Protein AF-A0A960ML15-F1 (afdb_monomer)

Secondary structure (DSSP, 8-state):
--HHHHHHHHHHHHHHHHHHTT----HHHHHHHHHHHHHHTTSS-HHHHHHT--HHHHHHHHHHHHHHHHHHHTTHHHHHHHHHT-TT--HHHHHHHHHHHHHHHHHHTTS---

Sequence (114 aa):
MSLALLVLLLVFLGIALRQVFRIPLKIWQIMGAGAALVLFTGKISLMSAWASIDWSIIFFLWGMFVLGQALEESGYLSEFVARFLGSQCSPRKLVAIIVFGMGLFSAILMNDTL

Foldseek 3Di:
DPPVVVLVVQLVVVVVVCVVVVPPDDSVVSVVVSVVVVCVVVPADPVRVVVPDDPVVVVVVVVVVVVVVVCVVVCVVVVCCCVPVHPPHDPVNVVVCCCVVVVVCCVVPVPDDD

Structure (mmCIF, N/CA/C/O backbone):
data_AF-A0A960ML15-F1
#
_entry.id   AF-A0A960ML15-F1
#
loop_
_atom_site.group_PDB
_atom_site.id
_atom_site.type_symbol
_atom_site.label_atom_id
_atom_site.label_alt_id
_atom_site.label_comp_id
_atom_site.label_asym_id
_atom_site.label_entity_id
_atom_site.label_seq_id
_atom_site.pdbx_PDB_ins_code
_atom_site.Cartn_x
_atom_site.Cartn_y
_atom_site.Cartn_z
_atom_site.occupancy
_atom_site.B_iso_or_equiv
_atom_site.auth_seq_id
_atom_site.auth_comp_id
_atom_site.auth_asym_id
_atom_site.auth_atom_id
_atom_site.pdbx_PDB_model_num
ATOM 1 N N . MET A 1 1 ? -25.076 -10.467 12.215 1.00 56.31 1 MET A N 1
ATOM 2 C CA . MET A 1 1 ? -23.872 -10.345 11.359 1.00 56.31 1 MET A CA 1
ATOM 3 C C . MET A 1 1 ? -22.681 -10.053 12.258 1.00 56.31 1 MET A C 1
ATOM 5 O O . MET A 1 1 ? -22.847 -9.280 13.198 1.00 56.31 1 MET A O 1
ATOM 9 N N . SER A 1 2 ? -21.523 -10.691 12.057 1.00 84.12 2 SER A N 1
ATOM 10 C CA . SER A 1 2 ? -20.335 -10.355 12.850 1.00 84.12 2 SER A CA 1
ATOM 11 C C . SER A 1 2 ? -19.975 -8.892 12.579 1.00 84.12 2 SER A C 1
ATOM 13 O O . SER A 1 2 ? -19.979 -8.444 11.436 1.00 84.12 2 SER A O 1
ATOM 15 N N . LEU A 1 3 ? -19.728 -8.122 13.637 1.00 85.75 3 LEU A N 1
ATOM 16 C CA . LEU A 1 3 ? -19.417 -6.690 13.549 1.00 85.75 3 LEU A CA 1
ATOM 17 C C . LEU A 1 3 ? -18.299 -6.408 12.530 1.00 85.75 3 LEU A C 1
ATOM 19 O O . LEU A 1 3 ? -18.382 -5.445 11.779 1.00 85.75 3 LEU A O 1
ATOM 23 N N . ALA A 1 4 ? -17.325 -7.316 12.438 1.00 85.81 4 ALA A N 1
ATOM 24 C CA . ALA A 1 4 ? -16.260 -7.287 11.444 1.00 85.81 4 ALA A CA 1
ATOM 25 C C . ALA A 1 4 ? -16.771 -7.251 9.992 1.00 85.81 4 ALA A C 1
ATOM 27 O O . ALA A 1 4 ? -16.295 -6.433 9.214 1.00 85.81 4 ALA A O 1
ATOM 28 N N . LEU A 1 5 ? -17.764 -8.072 9.627 1.00 91.19 5 LEU A N 1
ATOM 29 C CA . LEU A 1 5 ? -18.324 -8.079 8.268 1.00 91.19 5 LEU A CA 1
ATOM 30 C C . LEU A 1 5 ? -19.043 -6.770 7.940 1.00 91.19 5 LEU A C 1
ATOM 32 O O . LEU A 1 5 ? -18.955 -6.285 6.816 1.00 91.19 5 LEU A O 1
ATOM 36 N N . LEU A 1 6 ? -19.734 -6.188 8.923 1.00 93.31 6 LEU A N 1
ATOM 37 C CA . LEU A 1 6 ? -20.417 -4.910 8.740 1.00 93.31 6 LEU A CA 1
ATOM 38 C C . LEU A 1 6 ? -19.408 -3.774 8.541 1.00 93.31 6 LEU A C 1
ATOM 40 O O . LEU A 1 6 ? -19.552 -2.992 7.607 1.00 93.31 6 LEU A O 1
ATOM 44 N N . VAL A 1 7 ? -18.360 -3.714 9.369 1.00 93.19 7 VAL A N 1
ATOM 45 C CA . VAL A 1 7 ? -17.288 -2.718 9.213 1.00 93.19 7 VAL A CA 1
ATOM 46 C C . VAL A 1 7 ? -16.567 -2.895 7.879 1.00 93.19 7 VAL A C 1
ATOM 48 O O . VAL A 1 7 ? -16.349 -1.912 7.178 1.00 93.19 7 VAL A O 1
ATOM 51 N N . LEU A 1 8 ? -16.244 -4.131 7.496 1.00 93.50 8 LEU A N 1
ATOM 52 C CA . LEU A 1 8 ? -15.604 -4.433 6.216 1.00 93.50 8 LEU A CA 1
ATOM 53 C C . LEU A 1 8 ? -16.445 -3.928 5.037 1.00 93.50 8 LEU A C 1
ATOM 55 O O . LEU A 1 8 ? -15.923 -3.262 4.144 1.00 93.50 8 LEU A O 1
ATOM 59 N N . LEU A 1 9 ? -17.753 -4.194 5.062 1.00 95.06 9 LEU A N 1
ATOM 60 C CA . LEU A 1 9 ? -18.677 -3.732 4.031 1.00 95.06 9 LEU A CA 1
ATOM 61 C C . LEU A 1 9 ? -18.738 -2.201 3.974 1.00 95.06 9 LEU A C 1
ATOM 63 O O . LEU A 1 9 ? -18.688 -1.636 2.885 1.00 95.06 9 LEU A O 1
ATOM 67 N N . LEU A 1 10 ? -18.783 -1.522 5.125 1.00 94.44 10 LEU A N 1
ATOM 68 C CA . LEU A 1 10 ? -18.756 -0.057 5.189 1.00 94.44 10 LEU A CA 1
ATOM 69 C C . LEU A 1 10 ? -17.451 0.530 4.641 1.00 94.44 10 LEU A C 1
ATOM 71 O O . LEU A 1 10 ? -17.494 1.516 3.908 1.00 94.44 10 LEU A O 1
ATOM 75 N N . VAL A 1 11 ? -16.301 -0.071 4.959 1.00 95.06 11 VAL A N 1
ATOM 76 C CA . VAL A 1 11 ? -14.996 0.369 4.445 1.00 95.06 11 VAL A CA 1
ATOM 77 C C . VAL A 1 11 ? -14.942 0.210 2.928 1.00 95.06 11 VAL A C 1
ATOM 79 O O . VAL A 1 11 ? -14.592 1.164 2.232 1.00 95.06 11 VAL A O 1
ATOM 82 N N . PHE A 1 12 ? -15.346 -0.947 2.393 1.00 94.88 12 PHE A N 1
ATOM 83 C CA . PHE A 1 12 ? -15.377 -1.157 0.945 1.00 94.88 12 PHE A CA 1
ATOM 84 C C . PHE A 1 12 ? -16.348 -0.220 0.238 1.00 94.88 12 PHE A C 1
ATOM 86 O O . PHE A 1 12 ? -15.989 0.370 -0.783 1.00 94.88 12 PHE A O 1
ATOM 93 N N . LEU A 1 13 ? -17.542 -0.021 0.797 1.00 94.88 13 LEU A N 1
ATOM 94 C CA . LEU A 1 13 ? -18.505 0.922 0.250 1.00 94.88 13 LEU A CA 1
ATOM 95 C C . LEU A 1 13 ? -17.943 2.348 0.281 1.00 94.88 13 LEU A C 1
ATOM 97 O O . LEU A 1 13 ? -18.038 3.055 -0.714 1.00 94.88 13 LEU A O 1
ATOM 101 N N . GLY A 1 14 ? -17.282 2.755 1.366 1.00 92.81 14 GLY A N 1
ATOM 102 C CA . GLY A 1 14 ? -16.614 4.051 1.462 1.00 92.81 14 GLY A CA 1
ATOM 103 C C . GLY A 1 14 ? -15.550 4.249 0.378 1.00 92.81 14 GLY A C 1
ATOM 104 O O . GLY A 1 14 ? -15.509 5.303 -0.258 1.00 92.81 14 GLY A O 1
ATOM 105 N N . ILE A 1 15 ? -14.724 3.230 0.117 1.00 92.88 15 ILE A N 1
ATOM 106 C CA . ILE A 1 15 ? -13.704 3.263 -0.945 1.00 92.88 15 ILE A CA 1
ATOM 107 C C . ILE A 1 15 ? -14.358 3.379 -2.331 1.00 92.88 15 ILE A C 1
ATOM 109 O O . ILE A 1 15 ? -13.931 4.207 -3.139 1.00 92.88 15 ILE A O 1
ATOM 113 N N . ALA A 1 16 ? -15.409 2.598 -2.593 1.00 92.94 16 ALA A N 1
ATOM 114 C CA . ALA A 1 16 ? -16.135 2.619 -3.861 1.00 92.94 16 ALA A CA 1
ATOM 115 C C . 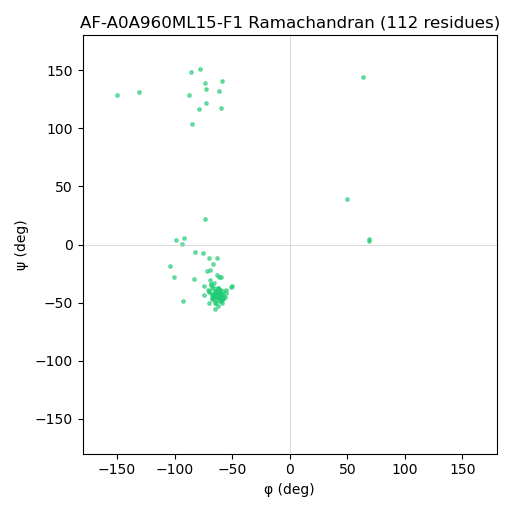ALA A 1 16 ? -16.860 3.958 -4.090 1.00 92.94 16 ALA A C 1
ATOM 117 O O . ALA A 1 16 ? -16.703 4.585 -5.137 1.00 92.94 16 ALA A O 1
ATOM 118 N N . LEU A 1 17 ? -17.592 4.457 -3.089 1.00 92.88 17 LEU A N 1
ATOM 119 C CA . LEU A 1 17 ? -18.294 5.743 -3.145 1.00 92.88 17 LEU A CA 1
ATOM 120 C C . LEU A 1 17 ? -17.318 6.895 -3.368 1.00 92.88 17 LEU A C 1
ATOM 122 O O . LEU A 1 17 ? -17.584 7.785 -4.168 1.00 92.88 17 LEU A O 1
ATOM 126 N N . ARG A 1 18 ? -16.150 6.863 -2.725 1.00 90.56 18 ARG A N 1
ATOM 127 C CA . ARG A 1 18 ? -15.096 7.852 -2.959 1.00 90.56 18 ARG A CA 1
ATOM 128 C C . ARG A 1 18 ? -14.664 7.896 -4.432 1.00 90.56 18 ARG A C 1
ATOM 130 O O . ARG A 1 18 ? -14.458 8.993 -4.950 1.00 90.56 18 ARG A O 1
ATOM 137 N N . GLN A 1 19 ? -14.555 6.751 -5.113 1.00 87.25 19 GLN A N 1
ATOM 138 C CA . GLN A 1 19 ? -14.253 6.711 -6.552 1.00 87.25 19 GLN A CA 1
ATOM 139 C C . GLN A 1 19 ? -15.398 7.281 -7.403 1.00 87.25 19 GLN A C 1
ATOM 141 O O . GLN A 1 19 ? -15.137 8.065 -8.313 1.00 87.25 19 GLN A O 1
ATOM 146 N N . VAL A 1 20 ? -16.651 6.941 -7.084 1.00 89.69 20 VAL A N 1
ATOM 147 C CA . VAL A 1 20 ? -17.842 7.399 -7.827 1.00 89.69 20 VAL A CA 1
ATOM 148 C C . VAL A 1 20 ? -18.070 8.905 -7.665 1.00 89.69 20 VAL A C 1
ATOM 150 O O . VAL A 1 20 ? -18.260 9.618 -8.646 1.00 89.69 20 VAL A O 1
ATOM 153 N N . PHE A 1 21 ? -18.002 9.407 -6.433 1.00 87.75 21 PHE A N 1
ATOM 154 C CA . PHE A 1 21 ? -18.298 10.798 -6.082 1.00 87.75 21 PHE A CA 1
ATOM 155 C C . PHE A 1 21 ? -17.065 11.719 -6.109 1.00 87.75 21 PHE A C 1
ATOM 157 O O . PHE A 1 21 ? -17.167 12.884 -5.735 1.00 87.75 21 PHE A O 1
ATOM 164 N N . ARG A 1 22 ? -15.896 11.217 -6.544 1.00 84.75 22 ARG A N 1
ATOM 165 C CA . ARG A 1 22 ? -14.616 11.957 -6.628 1.00 84.75 22 ARG A CA 1
ATOM 166 C C . ARG A 1 22 ? -14.243 12.707 -5.343 1.00 84.75 22 ARG A C 1
ATOM 168 O O . ARG A 1 22 ? -13.708 13.813 -5.375 1.00 84.75 22 ARG A O 1
ATOM 175 N N . ILE A 1 23 ? -14.508 12.089 -4.199 1.00 88.88 23 ILE A N 1
ATOM 176 C CA . ILE A 1 23 ? -14.228 12.687 -2.893 1.00 88.88 23 ILE A CA 1
ATOM 177 C C . ILE A 1 23 ? -12.704 12.663 -2.657 1.00 88.88 23 ILE A C 1
ATOM 179 O O . ILE A 1 23 ? -12.087 11.606 -2.832 1.00 88.88 23 ILE A O 1
ATOM 183 N N . PRO A 1 24 ? -12.071 13.762 -2.199 1.00 87.81 24 PRO A N 1
ATOM 184 C CA . PRO A 1 24 ? -10.620 13.840 -1.984 1.00 87.81 24 PRO A CA 1
ATOM 185 C C . PRO A 1 24 ? -10.120 13.064 -0.748 1.00 87.81 24 PRO A C 1
ATOM 187 O O . PRO A 1 24 ? -9.041 13.341 -0.230 1.00 87.81 24 PRO A O 1
ATOM 190 N N . LEU A 1 25 ? -10.876 12.077 -0.261 1.00 88.81 25 LEU A N 1
ATOM 191 C CA . LEU A 1 25 ? -10.442 11.213 0.833 1.00 88.81 25 LEU A CA 1
ATOM 192 C C . LEU A 1 25 ? -9.379 10.236 0.335 1.00 88.81 25 LEU A C 1
ATOM 194 O O . LEU A 1 25 ? -9.486 9.687 -0.758 1.00 88.81 25 LEU A O 1
ATOM 198 N N . LYS A 1 26 ? -8.343 9.989 1.126 1.00 92.25 26 LYS A N 1
ATOM 199 C CA . LYS A 1 26 ? -7.353 8.943 0.854 1.00 92.25 26 LYS A CA 1
ATOM 200 C C . LYS A 1 26 ? -7.863 7.612 1.409 1.00 92.25 26 LYS A C 1
ATOM 202 O O . LYS A 1 26 ? -8.545 7.584 2.429 1.00 92.25 26 LYS A O 1
ATOM 207 N N . ILE A 1 27 ? -7.500 6.500 0.767 1.00 90.94 27 ILE A N 1
ATOM 208 C CA . ILE A 1 27 ? -7.950 5.151 1.167 1.00 90.94 27 ILE A CA 1
ATOM 209 C C . ILE A 1 27 ? -7.612 4.870 2.642 1.00 90.94 27 ILE A C 1
ATOM 211 O O . ILE A 1 27 ? -8.468 4.400 3.387 1.00 90.94 27 ILE A O 1
ATOM 215 N N . TRP A 1 28 ? -6.416 5.261 3.094 1.00 93.25 28 TRP A N 1
ATOM 216 C CA . TRP A 1 28 ? -5.983 5.067 4.482 1.00 93.25 28 TRP A CA 1
ATOM 217 C C . TRP A 1 28 ? -6.861 5.795 5.512 1.00 93.25 28 TRP A C 1
ATOM 219 O O . TRP A 1 28 ? -6.992 5.317 6.632 1.00 93.25 28 TRP A O 1
ATOM 229 N N . GLN A 1 29 ? -7.504 6.912 5.150 1.00 94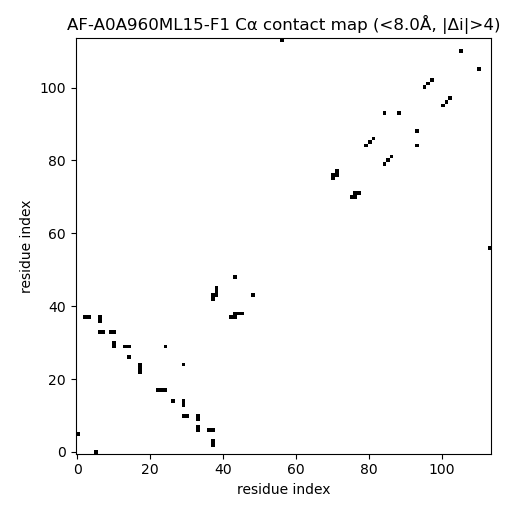.31 29 GLN A N 1
ATOM 230 C CA . GLN A 1 29 ? -8.414 7.627 6.055 1.00 94.31 29 GLN A CA 1
ATOM 231 C C . GLN A 1 29 ? -9.697 6.824 6.280 1.00 94.31 29 GLN A C 1
ATOM 233 O O . GLN A 1 29 ? -10.183 6.730 7.403 1.00 94.31 29 GLN A O 1
ATOM 238 N N . ILE A 1 30 ? -10.217 6.202 5.218 1.00 94.50 30 ILE A N 1
ATOM 239 C CA . ILE A 1 30 ? -11.407 5.343 5.274 1.00 94.50 30 ILE A CA 1
ATOM 240 C C . ILE A 1 30 ? -11.093 4.076 6.081 1.00 94.50 30 ILE A C 1
ATOM 242 O O . ILE A 1 30 ? -11.867 3.687 6.953 1.00 94.50 30 ILE A O 1
ATOM 246 N N . MET A 1 31 ? -9.924 3.471 5.845 1.00 94.00 31 MET A N 1
ATOM 247 C CA . MET A 1 31 ? -9.452 2.322 6.626 1.00 94.00 31 MET A CA 1
ATOM 248 C C . MET A 1 31 ? -9.251 2.681 8.104 1.00 94.00 31 MET A C 1
ATOM 250 O O . MET A 1 31 ? -9.698 1.941 8.978 1.00 94.00 31 MET A O 1
ATOM 254 N N . GLY A 1 32 ? -8.650 3.840 8.393 1.00 93.88 32 GLY A N 1
ATOM 255 C CA . GLY A 1 32 ? -8.465 4.345 9.754 1.00 93.88 32 GLY A CA 1
ATOM 256 C C . GLY A 1 32 ? -9.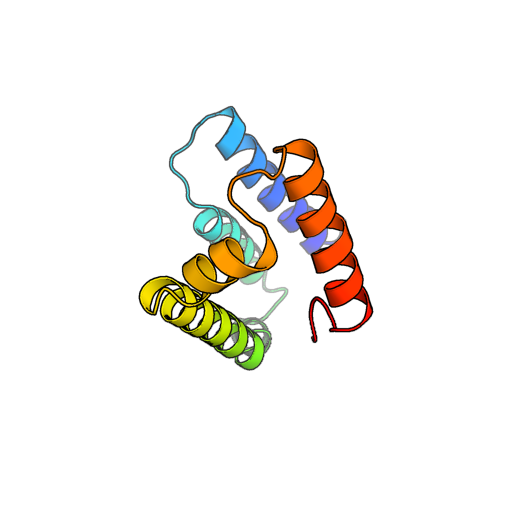788 4.592 10.481 1.00 93.88 32 GLY A C 1
ATOM 257 O O . GLY A 1 32 ? -9.921 4.230 11.647 1.00 93.88 32 GLY A O 1
ATOM 258 N N . ALA A 1 33 ? -10.801 5.121 9.787 1.00 94.06 33 ALA A N 1
ATOM 259 C CA . ALA A 1 33 ? -12.148 5.268 10.336 1.00 94.06 33 ALA A CA 1
ATOM 260 C C . ALA A 1 33 ? -12.791 3.908 10.664 1.00 94.06 33 ALA A C 1
ATOM 262 O O . ALA A 1 33 ? -13.406 3.756 11.719 1.00 94.06 33 ALA A O 1
ATOM 263 N N . GLY A 1 34 ? -12.605 2.899 9.804 1.00 93.56 34 GLY A N 1
ATOM 264 C CA . GLY A 1 34 ? -13.040 1.526 10.074 1.00 93.56 34 GLY A CA 1
ATOM 265 C C . GLY A 1 34 ? -12.350 0.914 11.298 1.00 93.56 34 GLY A C 1
ATOM 266 O O . GLY A 1 34 ? -13.016 0.328 12.151 1.00 93.56 34 GLY A O 1
ATOM 267 N N . ALA A 1 35 ? -11.035 1.105 11.434 1.00 92.50 35 ALA A N 1
ATOM 268 C CA . ALA A 1 35 ? -10.281 0.658 12.605 1.00 92.50 35 ALA A CA 1
ATOM 269 C C . ALA A 1 35 ? -10.765 1.347 13.893 1.00 92.50 35 ALA A C 1
ATOM 271 O O . ALA A 1 35 ? -11.020 0.675 14.893 1.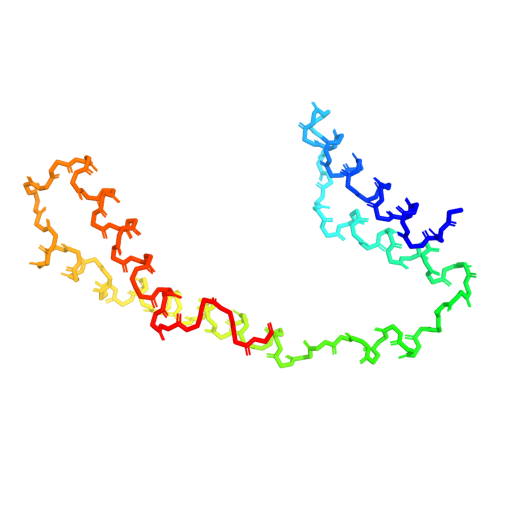00 92.50 35 ALA A O 1
ATOM 272 N N . ALA A 1 36 ? -10.975 2.668 13.854 1.00 92.69 36 ALA A N 1
ATOM 273 C CA . ALA A 1 36 ? -11.524 3.425 14.976 1.00 92.69 36 ALA A CA 1
ATOM 274 C C . ALA A 1 36 ? -12.918 2.917 15.375 1.00 92.69 36 ALA A C 1
ATOM 276 O O . ALA A 1 36 ? -13.179 2.710 16.557 1.00 92.69 36 ALA A O 1
ATOM 277 N N . LEU A 1 37 ? -13.792 2.642 14.400 1.00 92.75 37 LEU A N 1
ATOM 278 C CA . LEU A 1 37 ? -15.127 2.093 14.640 1.00 92.75 37 LEU A CA 1
ATOM 279 C C . LEU A 1 37 ? -15.069 0.749 15.384 1.00 92.75 37 LEU A C 1
ATOM 281 O O . LEU A 1 37 ? -15.826 0.538 16.329 1.00 92.75 37 LEU A O 1
ATOM 285 N N . VAL A 1 38 ? -14.149 -0.145 15.009 1.00 91.44 38 VAL A N 1
ATOM 286 C CA . VAL A 1 38 ? -13.960 -1.430 15.707 1.00 91.44 38 VAL A CA 1
ATOM 287 C C . VAL A 1 38 ? -13.450 -1.214 17.130 1.00 91.44 38 VAL A C 1
ATOM 289 O O . VAL A 1 38 ? -13.984 -1.826 18.057 1.00 91.44 38 VAL A O 1
ATOM 292 N N . LEU A 1 39 ? -12.483 -0.318 17.330 1.00 91.62 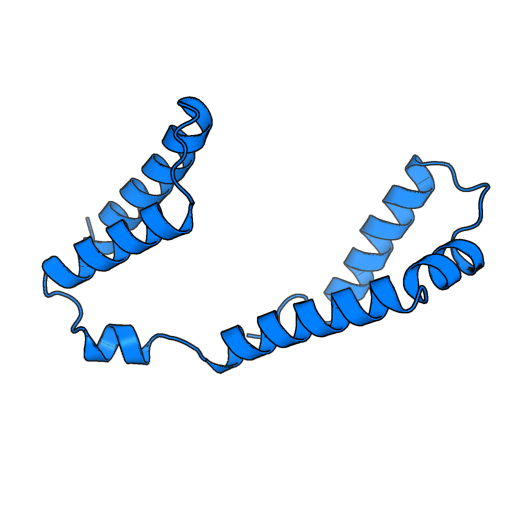39 LEU A N 1
ATOM 293 C CA . LEU A 1 39 ? -11.955 -0.001 18.661 1.00 91.62 39 LEU A CA 1
ATOM 294 C C . LEU A 1 39 ? -13.034 0.593 19.579 1.00 91.62 39 LEU A C 1
ATOM 296 O O . LEU A 1 39 ? -13.155 0.169 20.727 1.00 91.62 39 LEU A O 1
ATOM 300 N N . PHE A 1 40 ? -13.880 1.496 19.069 1.00 91.06 40 PHE A N 1
ATOM 301 C CA . PHE A 1 40 ? -14.986 2.078 19.839 1.00 91.06 40 PHE A CA 1
ATOM 302 C C . PHE A 1 40 ? -16.034 1.052 20.267 1.00 91.06 40 PHE A C 1
ATOM 304 O O . PHE A 1 40 ? -16.699 1.239 21.282 1.00 91.06 40 PHE A O 1
ATOM 311 N N . THR A 1 41 ? -16.174 -0.054 19.534 1.00 88.12 41 THR A N 1
ATOM 312 C CA . THR A 1 41 ? -17.112 -1.120 19.917 1.00 88.12 41 THR A CA 1
ATOM 313 C C . THR A 1 41 ? -16.617 -1.969 21.088 1.00 88.12 41 THR A C 1
ATOM 315 O O . THR A 1 41 ? -17.360 -2.822 21.569 1.00 88.12 41 THR A O 1
ATOM 318 N N . GLY A 1 42 ? -15.368 -1.778 21.536 1.00 84.50 42 GLY A N 1
ATOM 319 C CA . GLY A 1 42 ? -14.780 -2.478 22.682 1.00 84.50 42 GLY A CA 1
ATOM 320 C C . GLY A 1 42 ? -14.534 -3.974 22.465 1.00 84.50 42 GLY A C 1
ATOM 321 O O . GLY A 1 42 ? -14.082 -4.657 23.378 1.00 84.50 42 GLY A O 1
ATOM 322 N N . LYS A 1 43 ? -14.810 -4.504 21.265 1.00 83.94 43 LYS A N 1
ATOM 323 C CA . LYS A 1 43 ? -14.619 -5.928 20.942 1.00 83.94 43 LYS A CA 1
ATOM 324 C C . LYS A 1 43 ? -13.152 -6.332 20.814 1.00 83.94 43 LYS A C 1
ATOM 326 O O . LYS A 1 43 ? -12.841 -7.511 20.931 1.00 83.94 43 LYS A O 1
ATOM 331 N N . ILE A 1 44 ? -12.279 -5.365 20.545 1.00 87.31 44 ILE A N 1
ATOM 332 C CA . ILE A 1 44 ? -10.830 -5.531 20.432 1.00 87.31 44 ILE A CA 1
ATOM 333 C C . ILE A 1 44 ? -10.192 -4.442 21.295 1.00 87.31 44 ILE A C 1
ATOM 335 O O . ILE A 1 44 ? -10.581 -3.277 21.207 1.00 87.31 44 ILE A O 1
ATOM 339 N N . SER A 1 45 ? -9.228 -4.811 22.141 1.00 90.00 45 SER A N 1
ATOM 340 C CA . SER A 1 45 ? -8.487 -3.841 22.950 1.00 90.00 45 SER A CA 1
ATOM 341 C C . SER A 1 45 ? -7.432 -3.133 22.102 1.00 90.00 45 SER A C 1
ATOM 343 O O . SER A 1 45 ? -6.868 -3.726 21.180 1.00 90.00 45 SER A O 1
ATOM 345 N N . LEU A 1 46 ? -7.099 -1.887 22.447 1.00 89.31 46 LEU A N 1
ATOM 346 C CA . LEU A 1 46 ? -6.057 -1.128 21.747 1.00 89.31 46 LEU A CA 1
ATOM 347 C C . LEU A 1 46 ? -4.714 -1.878 21.728 1.00 89.31 46 LEU A C 1
ATOM 349 O O . LEU A 1 46 ? -4.043 -1.911 20.701 1.00 89.31 46 LEU A O 1
ATOM 353 N N . MET A 1 47 ? -4.366 -2.542 22.835 1.00 91.75 47 MET A N 1
ATOM 354 C CA . MET A 1 47 ? -3.141 -3.337 22.940 1.00 91.75 47 MET A CA 1
ATOM 355 C C . MET A 1 47 ? -3.155 -4.532 21.979 1.00 91.75 47 MET A C 1
ATOM 357 O O . MET A 1 47 ? -2.163 -4.789 21.306 1.00 91.75 47 MET A O 1
ATOM 361 N N . SER A 1 48 ? -4.288 -5.237 21.869 1.00 90.19 48 SER A N 1
ATOM 362 C CA . SER A 1 48 ? -4.417 -6.362 20.933 1.00 90.19 48 SER A CA 1
ATOM 363 C C . SER A 1 48 ? -4.376 -5.916 19.470 1.00 90.19 48 SER A C 1
ATOM 365 O O . SER A 1 48 ? -3.738 -6.572 18.651 1.00 90.19 48 SER A O 1
ATOM 367 N N . ALA A 1 49 ? -4.978 -4.767 19.145 1.00 89.44 49 ALA A N 1
ATOM 368 C CA . ALA A 1 49 ? -4.903 -4.187 17.808 1.00 89.44 49 ALA A CA 1
ATOM 369 C C . ALA A 1 49 ? -3.466 -3.772 17.456 1.00 89.44 49 ALA A C 1
ATOM 371 O O . ALA A 1 49 ? -3.005 -4.048 16.354 1.00 89.44 49 ALA A O 1
ATOM 372 N N . TRP A 1 50 ? -2.740 -3.174 18.404 1.00 91.44 50 TRP A N 1
ATOM 373 C CA . TRP A 1 50 ? -1.332 -2.815 18.226 1.00 91.44 50 TRP A CA 1
ATOM 374 C C . TRP A 1 50 ? -0.440 -4.043 18.025 1.00 91.44 50 TRP A C 1
ATOM 376 O O . TRP A 1 50 ? 0.383 -4.067 17.116 1.00 91.44 50 TRP A O 1
ATOM 386 N N . ALA A 1 51 ? -0.643 -5.091 18.826 1.00 93.12 51 ALA A N 1
ATOM 387 C CA . ALA A 1 51 ? 0.086 -6.351 18.699 1.00 93.12 51 ALA A CA 1
ATOM 388 C C . ALA A 1 51 ? -0.228 -7.113 17.398 1.00 93.12 51 ALA A C 1
ATOM 390 O O . ALA A 1 51 ? 0.527 -8.001 17.021 1.00 93.12 51 ALA A O 1
ATOM 391 N N . SER A 1 52 ? -1.324 -6.771 16.712 1.00 90.94 52 SER A N 1
ATOM 392 C CA . SER A 1 52 ? -1.688 -7.359 15.417 1.00 90.94 52 SER A CA 1
ATOM 393 C C . SER A 1 52 ? -0.951 -6.715 14.234 1.00 90.94 52 SER A C 1
ATOM 395 O O . SER A 1 52 ? -1.113 -7.167 13.104 1.00 90.94 52 SER A O 1
ATOM 397 N N . ILE A 1 53 ? -0.178 -5.644 14.462 1.00 93.00 53 ILE A N 1
ATOM 398 C CA . ILE A 1 53 ? 0.630 -5.001 13.422 1.00 93.00 53 ILE A CA 1
ATOM 399 C C . ILE A 1 53 ? 1.903 -5.821 13.208 1.00 93.00 53 ILE A C 1
ATOM 401 O O . ILE A 1 53 ? 2.752 -5.910 14.096 1.00 93.00 53 ILE A O 1
ATOM 405 N N . ASP A 1 54 ? 2.057 -6.370 12.004 1.00 93.69 54 ASP A N 1
ATOM 406 C CA . ASP A 1 54 ? 3.272 -7.069 11.600 1.00 93.69 54 ASP A CA 1
ATOM 407 C C . ASP A 1 54 ? 4.323 -6.076 11.080 1.00 93.69 54 ASP A C 1
ATOM 409 O O . ASP A 1 54 ? 4.251 -5.558 9.960 1.00 93.69 54 ASP A O 1
ATOM 413 N N . TRP A 1 55 ? 5.318 -5.799 11.920 1.00 94.12 55 TRP A N 1
ATOM 414 C CA . TRP A 1 55 ? 6.427 -4.912 11.577 1.00 94.12 55 TRP A CA 1
ATOM 415 C C . TRP A 1 55 ? 7.353 -5.500 10.516 1.00 94.12 55 TRP A C 1
ATOM 417 O O . TRP A 1 55 ? 7.916 -4.745 9.723 1.00 94.12 55 TRP A O 1
ATOM 427 N N . SER A 1 56 ? 7.501 -6.822 10.470 1.00 92.94 56 SER A N 1
ATOM 428 C CA . SER A 1 56 ? 8.350 -7.494 9.490 1.00 92.94 56 SER A CA 1
ATOM 429 C C . SER A 1 56 ? 7.823 -7.264 8.076 1.00 92.94 56 SER A C 1
ATOM 431 O O . SER A 1 56 ? 8.610 -6.921 7.196 1.00 92.94 56 SER A O 1
ATOM 433 N N . ILE A 1 57 ? 6.503 -7.332 7.872 1.00 92.25 57 ILE A N 1
ATOM 434 C CA . ILE A 1 57 ? 5.872 -7.015 6.579 1.00 92.25 57 ILE A CA 1
ATOM 435 C C . ILE A 1 57 ? 6.081 -5.541 6.208 1.00 92.25 57 ILE A C 1
ATOM 437 O O . ILE A 1 57 ? 6.427 -5.235 5.067 1.00 92.25 57 ILE A O 1
ATOM 441 N N . ILE A 1 58 ? 5.917 -4.616 7.160 1.00 93.25 58 ILE A N 1
ATOM 442 C CA . ILE A 1 58 ? 6.109 -3.178 6.904 1.00 93.25 58 ILE A CA 1
ATOM 443 C C . ILE A 1 58 ? 7.542 -2.897 6.434 1.00 93.25 58 ILE A C 1
ATOM 445 O O . ILE A 1 58 ? 7.735 -2.224 5.419 1.00 93.25 58 ILE A O 1
ATOM 449 N N . PHE A 1 59 ? 8.546 -3.426 7.138 1.00 94.81 59 PHE A N 1
ATOM 450 C CA . PHE A 1 59 ? 9.948 -3.244 6.759 1.00 94.81 59 PHE A CA 1
ATOM 451 C C . PHE A 1 59 ? 10.308 -3.970 5.463 1.00 94.81 59 PHE A C 1
ATOM 453 O O . PHE A 1 59 ? 11.099 -3.443 4.683 1.00 94.81 59 PHE A O 1
ATOM 460 N N . PHE A 1 60 ? 9.709 -5.132 5.200 1.00 92.25 60 PHE A N 1
ATOM 461 C CA . PHE A 1 60 ? 9.880 -5.851 3.942 1.00 92.25 60 PHE A CA 1
ATOM 462 C C . PHE A 1 60 ? 9.374 -5.030 2.750 1.00 92.25 60 PHE A C 1
ATOM 464 O O . PHE A 1 60 ? 10.135 -4.777 1.816 1.00 92.25 60 PHE A O 1
ATOM 471 N N . LEU A 1 61 ? 8.128 -4.542 2.802 1.00 92.88 61 LEU A N 1
ATOM 472 C CA . LEU A 1 61 ? 7.556 -3.703 1.744 1.00 92.88 61 LEU A CA 1
ATOM 473 C C . LEU A 1 61 ? 8.357 -2.413 1.560 1.00 92.88 61 LEU A C 1
ATOM 475 O O . LEU A 1 61 ? 8.642 -2.017 0.432 1.00 92.88 61 LEU A O 1
ATOM 479 N N . TRP A 1 62 ? 8.767 -1.781 2.663 1.00 95.00 62 TRP A N 1
ATOM 480 C CA . TRP A 1 62 ? 9.638 -0.611 2.613 1.00 95.00 62 TRP A CA 1
ATOM 481 C C . TRP A 1 62 ? 10.966 -0.917 1.905 1.00 95.00 62 TRP A C 1
ATOM 483 O O . TRP A 1 62 ? 11.354 -0.187 0.995 1.00 95.00 62 TRP A O 1
ATOM 493 N N . GLY A 1 63 ? 11.623 -2.026 2.252 1.00 94.81 63 GLY A N 1
ATOM 494 C CA . GLY A 1 63 ? 12.850 -2.477 1.599 1.00 94.81 63 GLY A CA 1
ATOM 495 C C . GLY A 1 63 ? 12.664 -2.763 0.108 1.00 94.81 63 GLY A C 1
ATOM 496 O O . GLY A 1 63 ? 13.510 -2.371 -0.692 1.00 94.81 63 GLY A O 1
ATOM 497 N N . MET A 1 64 ? 11.540 -3.370 -0.289 1.00 91.62 64 MET A N 1
ATOM 498 C CA . MET A 1 64 ? 11.216 -3.598 -1.701 1.00 91.62 64 MET A CA 1
ATOM 499 C C . MET A 1 64 ? 11.051 -2.289 -2.480 1.00 91.62 64 MET A C 1
ATOM 501 O O . MET A 1 64 ? 11.538 -2.193 -3.606 1.00 91.62 64 MET A O 1
ATOM 505 N N . PHE A 1 65 ? 10.427 -1.263 -1.890 1.00 93.06 65 PHE A N 1
ATOM 506 C CA . PHE A 1 65 ? 10.335 0.056 -2.524 1.00 93.06 65 PHE A CA 1
ATOM 507 C C . PHE A 1 65 ? 11.702 0.725 -2.669 1.00 93.06 65 PHE A C 1
ATOM 509 O O . PHE A 1 65 ? 12.010 1.236 -3.743 1.00 93.06 65 PHE A O 1
ATOM 516 N N . VAL A 1 66 ? 12.538 0.682 -1.624 1.00 96.19 66 VAL A N 1
ATOM 517 C CA . VAL A 1 66 ? 13.901 1.237 -1.668 1.00 96.19 66 VAL A CA 1
ATOM 518 C C . VAL A 1 66 ? 14.743 0.529 -2.731 1.00 96.19 66 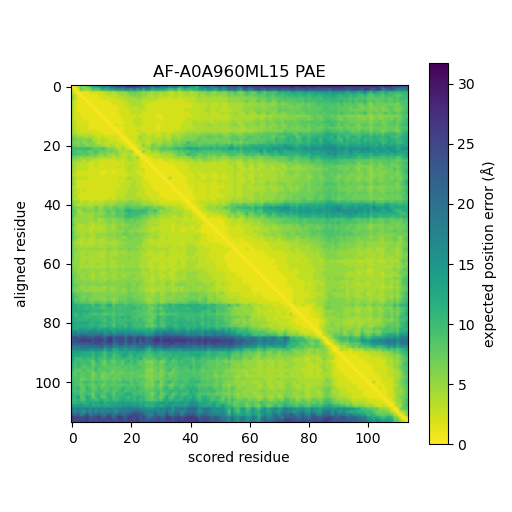VAL A C 1
ATOM 520 O O . VAL A 1 66 ? 15.408 1.187 -3.528 1.00 96.19 66 VAL A O 1
ATOM 523 N N . LEU A 1 67 ? 14.687 -0.804 -2.786 1.00 93.69 67 LEU A N 1
ATOM 524 C CA . LEU A 1 67 ? 15.394 -1.590 -3.794 1.00 93.69 67 LEU A CA 1
ATOM 525 C C . LEU A 1 67 ? 14.892 -1.271 -5.208 1.00 93.69 67 LEU A C 1
ATOM 527 O O . LEU A 1 67 ? 15.701 -1.079 -6.113 1.00 93.69 67 LEU A O 1
ATOM 531 N N . GLY A 1 68 ? 13.573 -1.182 -5.394 1.00 92.00 68 GLY A N 1
ATOM 532 C CA . GLY A 1 68 ? 12.961 -0.817 -6.671 1.00 92.00 68 GLY A CA 1
ATOM 533 C C . GLY A 1 68 ? 13.427 0.553 -7.164 1.00 92.00 68 GLY A C 1
ATOM 534 O O . GLY A 1 68 ? 13.856 0.674 -8.309 1.00 92.00 68 GLY A O 1
AT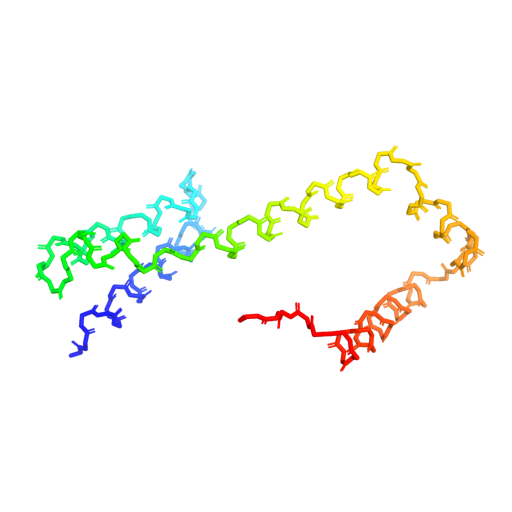OM 535 N N . GLN A 1 69 ? 13.433 1.554 -6.282 1.00 94.19 69 GLN A N 1
ATOM 536 C CA . GLN A 1 69 ? 13.912 2.895 -6.609 1.00 94.19 69 GLN A CA 1
ATOM 537 C C . GLN A 1 69 ? 15.415 2.909 -6.927 1.00 94.19 69 GLN A C 1
ATOM 539 O O . GLN A 1 69 ? 15.821 3.528 -7.904 1.00 94.19 69 GLN A O 1
ATOM 544 N N . ALA A 1 70 ? 16.245 2.182 -6.174 1.00 95.44 70 ALA A N 1
ATOM 545 C CA . ALA A 1 70 ? 17.676 2.079 -6.469 1.00 95.44 70 ALA A CA 1
ATOM 546 C C . ALA A 1 70 ? 17.948 1.421 -7.840 1.00 95.44 70 ALA A C 1
ATOM 548 O O . ALA A 1 70 ? 18.853 1.831 -8.572 1.00 95.44 70 ALA A O 1
ATOM 549 N N . LEU A 1 71 ? 17.157 0.413 -8.220 1.00 92.88 71 LEU A N 1
ATOM 550 C CA . LEU A 1 71 ? 17.240 -0.223 -9.540 1.00 92.88 71 LEU A CA 1
ATOM 551 C C . LEU A 1 71 ? 16.792 0.708 -10.676 1.00 92.88 71 LEU A C 1
ATOM 553 O O . LEU A 1 71 ? 17.352 0.645 -11.772 1.00 92.88 71 LEU A O 1
ATOM 557 N N . GLU A 1 72 ? 15.807 1.569 -10.422 1.00 91.44 72 GLU A N 1
ATOM 558 C CA . GLU A 1 72 ? 15.359 2.586 -11.375 1.00 91.44 72 GLU A CA 1
ATOM 559 C C . GLU A 1 72 ? 16.406 3.697 -11.543 1.00 91.44 72 GLU A C 1
ATOM 561 O O . GLU A 1 72 ? 16.829 3.979 -12.665 1.00 91.44 72 GLU A O 1
ATOM 566 N N . GLU A 1 73 ? 16.894 4.271 -10.439 1.00 94.12 73 GLU A N 1
ATOM 567 C CA . GLU A 1 73 ? 17.882 5.360 -10.441 1.00 94.12 73 GLU A CA 1
ATOM 568 C C . GLU A 1 73 ? 19.245 4.930 -10.992 1.00 94.12 73 GLU A C 1
ATOM 570 O O . GLU A 1 73 ? 19.924 5.716 -11.652 1.00 94.12 73 GLU A O 1
ATOM 575 N N . SER A 1 74 ? 19.643 3.673 -10.780 1.00 94.38 74 SER A N 1
ATOM 576 C CA . SER A 1 74 ? 20.882 3.130 -11.354 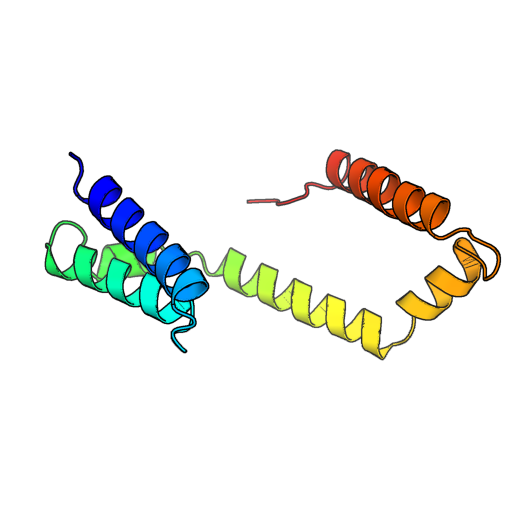1.00 94.38 74 SER A CA 1
ATOM 577 C C . SER A 1 74 ? 20.826 2.935 -12.873 1.00 94.38 74 SER A C 1
ATOM 579 O O . SER A 1 74 ? 21.858 2.669 -13.485 1.00 94.38 74 SER A O 1
ATOM 581 N N . GLY A 1 75 ? 19.646 3.025 -13.502 1.00 90.94 75 GLY A N 1
ATOM 582 C CA . GLY A 1 75 ? 19.475 2.763 -14.933 1.00 90.94 75 GLY A CA 1
ATOM 583 C C . GLY A 1 75 ? 19.664 1.293 -15.323 1.00 90.94 75 GLY A C 1
ATOM 584 O O . GLY A 1 75 ? 19.580 0.949 -16.501 1.00 90.94 75 GLY A O 1
ATOM 585 N N . TYR A 1 76 ? 19.869 0.394 -14.357 1.00 88.94 76 TYR A N 1
ATOM 586 C CA . TYR A 1 76 ? 20.076 -1.023 -14.640 1.00 88.94 76 TYR A CA 1
ATOM 587 C C . TYR A 1 76 ? 18.855 -1.637 -15.332 1.00 88.94 76 TYR A C 1
ATOM 589 O O . TYR A 1 76 ? 18.988 -2.422 -16.272 1.00 88.94 76 TYR A O 1
ATOM 597 N N . LEU A 1 77 ? 17.648 -1.231 -14.917 1.00 85.00 77 LEU A N 1
ATOM 598 C CA . LEU A 1 77 ? 16.409 -1.695 -15.535 1.00 85.00 77 LEU A CA 1
ATOM 599 C C . LEU A 1 77 ? 16.296 -1.250 -17.002 1.00 85.00 77 LEU A C 1
ATOM 601 O O . LEU A 1 77 ? 15.886 -2.041 -17.852 1.00 85.00 77 LEU A O 1
ATOM 605 N N . SER A 1 78 ? 16.687 -0.015 -17.326 1.00 85.12 78 SER A N 1
ATOM 606 C CA . SER A 1 78 ? 16.621 0.494 -18.701 1.00 85.12 78 SER A CA 1
ATOM 607 C C . SER A 1 78 ? 17.670 -0.160 -19.601 1.00 85.12 78 SER A C 1
ATOM 609 O O . SER A 1 78 ? 17.353 -0.533 -20.733 1.00 85.12 78 SER A O 1
ATOM 611 N N . GLU A 1 79 ? 18.882 -0.397 -19.093 1.00 86.62 79 GLU A N 1
ATOM 612 C CA . GLU A 1 79 ? 19.923 -1.138 -19.809 1.00 86.62 79 GLU A CA 1
ATOM 613 C C . GLU A 1 79 ? 19.517 -2.601 -20.046 1.00 86.62 79 GLU A C 1
ATOM 615 O O . GLU A 1 79 ? 19.693 -3.127 -21.149 1.00 86.62 79 GLU A O 1
ATOM 620 N N . PHE A 1 80 ? 18.911 -3.247 -19.046 1.00 85.69 80 PHE A N 1
ATOM 621 C CA . PHE A 1 80 ? 18.387 -4.605 -19.167 1.00 85.69 80 PHE A CA 1
ATOM 622 C C . PHE A 1 80 ? 17.308 -4.695 -20.253 1.00 85.69 80 PHE A C 1
ATOM 624 O O . PHE A 1 80 ? 17.392 -5.540 -21.146 1.00 85.69 80 PHE A O 1
ATOM 631 N N . VAL A 1 81 ? 16.326 -3.788 -20.245 1.00 83.12 81 VAL A N 1
ATOM 632 C CA . VAL A 1 81 ? 15.283 -3.759 -21.280 1.00 83.12 81 VAL A CA 1
ATOM 633 C C . VAL A 1 81 ? 15.884 -3.498 -22.664 1.00 83.12 81 VAL A C 1
ATOM 635 O O . VAL A 1 81 ? 15.535 -4.192 -23.621 1.00 83.12 81 VAL A O 1
ATOM 638 N N . ALA A 1 82 ? 16.825 -2.559 -22.787 1.00 82.81 82 ALA A N 1
ATOM 639 C CA . ALA A 1 82 ? 17.469 -2.251 -24.062 1.00 82.81 82 ALA A CA 1
ATOM 640 C C . ALA A 1 82 ? 18.246 -3.448 -24.637 1.00 82.81 82 ALA A C 1
ATOM 642 O O . ALA A 1 82 ? 18.167 -3.708 -25.839 1.00 82.81 82 ALA A O 1
ATOM 643 N N . ARG A 1 83 ? 18.960 -4.199 -23.786 1.00 83.12 83 ARG A N 1
ATOM 644 C CA . ARG A 1 83 ? 19.758 -5.366 -24.195 1.00 83.12 83 ARG A CA 1
ATOM 645 C C . ARG A 1 83 ? 18.919 -6.594 -24.522 1.00 83.12 83 ARG A C 1
ATOM 647 O O . ARG A 1 83 ? 19.210 -7.272 -25.502 1.00 83.12 83 ARG A O 1
ATOM 654 N N . PHE A 1 84 ? 17.911 -6.895 -23.705 1.00 76.94 84 PHE A N 1
ATOM 655 C CA . PHE A 1 84 ? 17.192 -8.170 -23.787 1.00 76.94 84 PHE A CA 1
ATOM 656 C C . PHE A 1 84 ? 15.853 -8.081 -24.514 1.00 76.94 84 PHE A C 1
ATOM 658 O O . PHE A 1 84 ? 15.422 -9.074 -25.097 1.00 76.94 84 PHE A O 1
ATOM 665 N N . LEU A 1 85 ? 15.191 -6.920 -24.510 1.00 76.00 85 LEU A N 1
ATOM 666 C CA . LEU A 1 85 ? 13.878 -6.765 -25.139 1.00 76.00 85 LEU A CA 1
ATOM 667 C C . LEU A 1 85 ? 13.924 -6.030 -26.482 1.00 76.00 85 LEU A C 1
ATOM 669 O O . LEU A 1 85 ? 13.013 -6.240 -27.278 1.00 76.00 85 LEU A O 1
ATOM 673 N N . GLY A 1 86 ? 14.995 -5.289 -26.786 1.00 66.25 86 GLY A N 1
ATOM 674 C CA . GLY A 1 86 ? 15.288 -4.726 -28.110 1.00 66.25 86 GLY A CA 1
ATOM 675 C C . GLY A 1 86 ? 14.272 -3.691 -28.629 1.00 66.25 86 GLY A C 1
ATOM 676 O O . GLY A 1 86 ? 13.060 -3.809 -28.473 1.00 66.25 86 GLY A O 1
ATOM 677 N N . SER A 1 87 ? 14.750 -2.672 -29.345 1.00 63.31 87 SER A N 1
ATOM 678 C CA . SER A 1 87 ? 13.915 -1.584 -29.895 1.00 63.31 87 SER A CA 1
ATOM 679 C C . SER A 1 87 ? 12.866 -2.022 -30.935 1.00 63.31 87 SER A C 1
ATOM 681 O O . SER A 1 87 ? 11.980 -1.244 -31.275 1.00 63.31 87 SER A O 1
ATOM 683 N N . GLN A 1 88 ? 12.943 -3.261 -31.432 1.00 64.81 88 GLN A N 1
ATOM 684 C CA . GLN A 1 88 ? 12.088 -3.812 -32.495 1.00 64.81 88 GLN A CA 1
ATOM 685 C C . GLN A 1 88 ? 10.922 -4.672 -31.961 1.00 64.81 88 GLN A C 1
ATOM 687 O O . GLN A 1 88 ? 10.186 -5.289 -32.738 1.00 64.81 88 GLN A O 1
ATOM 692 N N . CYS A 1 89 ? 10.743 -4.772 -30.639 1.00 74.38 89 CYS A N 1
ATOM 693 C CA . CYS A 1 89 ? 9.654 -5.559 -30.066 1.00 74.38 89 CYS A CA 1
ATOM 694 C C . CYS A 1 89 ? 8.296 -4.870 -30.261 1.00 74.38 89 CYS A C 1
ATOM 696 O O . CYS A 1 89 ? 8.051 -3.770 -29.773 1.00 74.38 89 CYS A O 1
ATOM 698 N N . SER A 1 90 ? 7.365 -5.556 -30.933 1.00 85.62 90 SER A N 1
ATOM 699 C CA . SER A 1 90 ? 5.966 -5.117 -30.998 1.00 85.62 90 SER A CA 1
ATOM 700 C C . SER A 1 90 ? 5.376 -5.019 -29.581 1.00 85.62 90 SER A C 1
ATOM 702 O O . SER A 1 90 ? 5.601 -5.940 -28.787 1.00 85.62 90 SER A O 1
ATOM 704 N N . PRO A 1 91 ? 4.544 -4.004 -29.269 1.00 84.81 91 PRO A N 1
ATOM 705 C CA . PRO A 1 91 ? 3.921 -3.853 -27.951 1.00 84.81 91 PRO A CA 1
ATOM 706 C C . PRO A 1 91 ? 3.216 -5.121 -27.452 1.00 84.81 91 PRO A C 1
ATOM 708 O O . PRO A 1 91 ? 3.296 -5.460 -26.276 1.00 84.81 91 PRO A O 1
ATOM 711 N N . ARG A 1 92 ? 2.585 -5.887 -28.356 1.00 88.75 92 ARG A N 1
ATOM 712 C CA . ARG A 1 92 ? 1.932 -7.163 -28.013 1.00 88.75 92 ARG A CA 1
ATOM 713 C C . ARG A 1 92 ? 2.925 -8.227 -27.538 1.00 88.75 92 ARG A C 1
ATOM 715 O O . ARG A 1 92 ? 2.626 -8.958 -26.602 1.00 88.75 92 ARG A O 1
ATOM 722 N N . LYS A 1 93 ? 4.097 -8.312 -28.176 1.00 87.69 93 LYS A N 1
ATOM 723 C CA . LYS A 1 93 ? 5.161 -9.249 -27.784 1.00 87.69 93 LYS A CA 1
ATOM 724 C C . LYS A 1 93 ? 5.783 -8.839 -26.454 1.00 87.69 93 LYS A C 1
ATOM 726 O O . LYS A 1 93 ? 5.999 -9.700 -25.616 1.00 87.69 93 LYS A O 1
ATOM 731 N N . LEU A 1 94 ? 5.998 -7.540 -26.246 1.00 87.00 94 LEU A N 1
ATOM 732 C CA . LEU A 1 94 ? 6.501 -7.004 -24.982 1.00 87.00 94 LEU A CA 1
ATOM 733 C C . LEU A 1 94 ? 5.568 -7.355 -23.815 1.00 87.00 94 LEU A C 1
ATOM 735 O O . LEU A 1 94 ? 6.015 -7.918 -22.822 1.00 87.00 94 LEU A O 1
ATOM 739 N N . VAL A 1 95 ? 4.266 -7.096 -23.968 1.00 89.44 95 VAL A N 1
ATOM 740 C CA . VAL A 1 95 ? 3.264 -7.462 -22.955 1.00 89.44 95 VAL A CA 1
ATOM 741 C C . VAL A 1 95 ? 3.255 -8.971 -22.713 1.00 89.44 95 VAL A C 1
ATOM 743 O O . VAL A 1 95 ? 3.230 -9.387 -21.562 1.00 89.44 95 VAL A O 1
ATOM 746 N N . ALA A 1 96 ? 3.331 -9.797 -23.762 1.00 90.88 96 ALA A N 1
ATOM 747 C CA . ALA A 1 96 ? 3.405 -11.247 -23.597 1.00 90.88 96 ALA A CA 1
ATOM 748 C C . ALA A 1 96 ? 4.657 -11.675 -22.807 1.00 90.88 96 ALA A C 1
ATOM 750 O O . ALA A 1 96 ? 4.541 -12.458 -21.870 1.00 90.88 96 ALA A O 1
ATOM 751 N N . ILE A 1 97 ? 5.834 -11.131 -23.130 1.00 88.81 97 ILE A N 1
ATOM 752 C CA . ILE A 1 97 ? 7.084 -11.417 -22.409 1.00 88.81 97 ILE A CA 1
ATOM 753 C C . ILE A 1 97 ? 6.962 -11.018 -20.937 1.00 88.81 97 ILE A C 1
ATOM 755 O O . ILE A 1 97 ? 7.346 -11.798 -20.072 1.00 88.81 97 ILE A O 1
ATOM 759 N N . ILE A 1 98 ? 6.400 -9.844 -20.640 1.00 87.75 98 ILE A N 1
ATOM 760 C CA . ILE A 1 98 ? 6.211 -9.385 -19.260 1.00 87.75 98 ILE A CA 1
ATOM 761 C C . ILE A 1 98 ? 5.219 -10.292 -18.527 1.00 87.75 98 ILE A C 1
ATOM 763 O O . ILE A 1 98 ? 5.539 -10.787 -17.456 1.00 87.75 98 ILE A O 1
ATOM 767 N N . VAL A 1 99 ? 4.044 -10.564 -19.099 1.00 91.25 99 VAL A N 1
ATOM 768 C CA . VAL A 1 99 ? 2.998 -11.363 -18.438 1.00 91.25 99 VAL A CA 1
ATOM 769 C C . VAL A 1 99 ? 3.458 -12.799 -18.196 1.00 91.25 99 VAL A C 1
ATOM 771 O O . VAL A 1 99 ? 3.356 -13.287 -17.075 1.00 91.25 99 VAL A O 1
ATOM 774 N N . PHE A 1 100 ? 3.988 -13.480 -19.216 1.00 91.25 100 PHE A N 1
ATOM 775 C CA . PHE A 1 100 ? 4.441 -14.866 -19.067 1.00 91.25 100 PHE A CA 1
ATOM 776 C C . PHE A 1 100 ? 5.761 -14.965 -18.303 1.00 91.25 100 PHE A C 1
ATOM 778 O O . PHE A 1 100 ? 5.932 -15.891 -17.517 1.00 91.25 100 PHE A O 1
ATOM 785 N N . GLY A 1 101 ? 6.676 -14.010 -18.490 1.00 89.31 101 GLY A N 1
ATOM 786 C CA . GLY A 1 101 ? 7.936 -13.948 -17.758 1.00 89.31 101 GLY A CA 1
ATOM 787 C C . GLY A 1 101 ? 7.702 -13.705 -16.273 1.00 89.31 101 GLY A C 1
ATOM 788 O O . GLY A 1 101 ? 8.111 -14.523 -15.457 1.00 89.31 101 GLY A O 1
ATOM 789 N N . MET A 1 102 ? 6.982 -12.637 -15.915 1.00 87.62 102 MET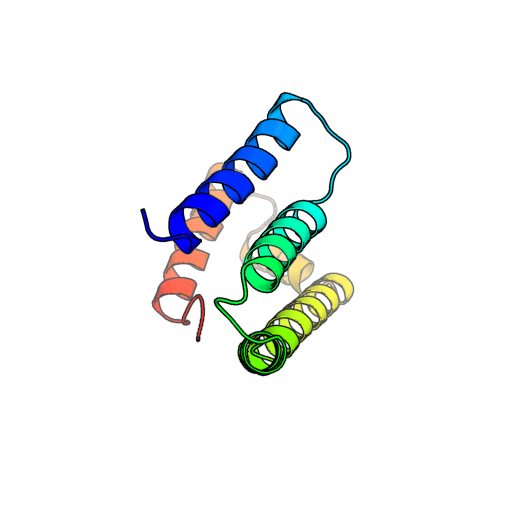 A N 1
ATOM 790 C CA . MET A 1 102 ? 6.622 -12.368 -14.520 1.00 87.62 102 MET A CA 1
ATOM 791 C C . MET A 1 102 ? 5.740 -13.472 -13.944 1.00 87.62 102 MET A C 1
ATOM 793 O O . MET A 1 102 ? 5.944 -13.839 -12.798 1.00 87.62 102 MET A O 1
ATOM 797 N N . GLY A 1 103 ? 4.816 -14.049 -14.718 1.00 89.38 103 GLY A N 1
ATOM 798 C CA . GLY A 1 103 ? 4.002 -15.184 -14.275 1.00 89.38 103 GLY A CA 1
ATOM 799 C C . GLY A 1 103 ? 4.835 -16.428 -13.949 1.00 89.38 103 GLY A C 1
ATOM 800 O O . GLY A 1 103 ? 4.611 -17.063 -12.924 1.00 89.38 103 GLY A O 1
ATOM 801 N N . LEU A 1 104 ? 5.838 -16.752 -14.772 1.00 90.12 104 LEU A N 1
ATOM 802 C CA . LEU A 1 104 ? 6.768 -17.851 -14.505 1.00 90.12 104 LEU A CA 1
ATOM 803 C C . LEU A 1 104 ? 7.647 -17.554 -13.287 1.00 90.12 104 LEU A C 1
ATOM 805 O O . LEU A 1 104 ? 7.799 -18.409 -12.417 1.00 90.12 104 LEU A O 1
ATOM 809 N N . PHE A 1 105 ? 8.191 -16.336 -13.201 1.00 87.12 105 PHE A N 1
ATOM 810 C CA . PHE A 1 105 ? 8.946 -15.901 -12.030 1.00 87.12 105 PHE A CA 1
ATOM 811 C C . PHE A 1 105 ? 8.084 -15.933 -10.769 1.00 87.12 105 PHE A C 1
ATOM 813 O O . PHE A 1 105 ? 8.582 -16.397 -9.766 1.00 87.12 105 PHE A O 1
ATOM 820 N N . SER A 1 106 ? 6.811 -15.547 -10.823 1.00 87.38 106 SER A N 1
ATOM 821 C CA . SER A 1 106 ? 5.842 -15.585 -9.712 1.00 87.38 106 SER A CA 1
ATOM 822 C C . SER A 1 106 ? 5.428 -17.012 -9.306 1.00 87.38 106 SER A C 1
ATOM 824 O O . SER A 1 106 ? 4.983 -17.248 -8.186 1.00 87.38 106 SER A O 1
ATOM 826 N N . ALA A 1 107 ? 5.577 -17.990 -10.206 1.00 85.19 107 ALA A N 1
ATOM 827 C CA . ALA A 1 107 ? 5.341 -19.402 -9.904 1.00 85.19 107 ALA A CA 1
ATOM 828 C C . ALA A 1 107 ? 6.552 -20.081 -9.236 1.00 85.19 107 ALA A C 1
ATOM 830 O O . ALA A 1 107 ? 6.378 -21.034 -8.479 1.00 85.19 107 ALA A O 1
ATOM 831 N N . ILE A 1 108 ? 7.772 -19.621 -9.540 1.00 84.00 108 ILE A N 1
ATOM 832 C CA . ILE A 1 108 ? 9.030 -20.161 -8.991 1.00 84.00 108 ILE A CA 1
ATOM 833 C C . ILE A 1 108 ? 9.453 -19.388 -7.738 1.00 84.00 108 ILE A C 1
ATOM 835 O O . ILE A 1 108 ? 9.810 -19.974 -6.718 1.00 84.00 108 ILE A O 1
ATOM 839 N N . LEU A 1 109 ? 9.442 -18.063 -7.838 1.00 78.81 109 LEU A N 1
ATOM 840 C CA . LEU A 1 109 ? 9.612 -17.125 -6.744 1.00 78.81 109 LEU A CA 1
ATOM 841 C C . LEU A 1 109 ? 8.238 -16.887 -6.149 1.00 78.81 109 LEU A C 1
ATOM 843 O O . LEU A 1 109 ? 7.294 -16.550 -6.851 1.00 78.81 109 LEU A O 1
ATOM 847 N N . MET A 1 110 ? 8.135 -17.041 -4.844 1.00 66.69 110 MET A N 1
ATOM 848 C CA . MET A 1 110 ? 6.903 -16.782 -4.127 1.00 66.69 110 MET A CA 1
ATOM 849 C C . MET A 1 110 ? 6.495 -15.309 -4.328 1.00 66.69 110 MET A C 1
ATOM 851 O O . MET A 1 110 ? 7.245 -14.408 -3.958 1.00 66.69 110 MET A O 1
ATOM 855 N N . ASN A 1 111 ? 5.336 -15.075 -4.958 1.00 67.12 111 ASN A N 1
ATOM 856 C CA . ASN A 1 111 ? 4.819 -13.731 -5.252 1.00 67.12 111 ASN A CA 1
ATOM 857 C C . ASN A 1 111 ? 4.611 -12.887 -3.986 1.00 67.12 111 ASN A C 1
ATOM 859 O O . ASN A 1 111 ? 4.720 -11.671 -4.052 1.00 67.12 111 ASN A O 1
ATOM 863 N N . ASP A 1 112 ? 4.356 -13.565 -2.863 1.00 76.44 112 ASP A N 1
ATOM 864 C CA . ASP A 1 112 ? 4.316 -13.040 -1.500 1.00 76.44 112 ASP A CA 1
ATOM 865 C C . ASP A 1 112 ? 4.729 -14.164 -0.529 1.00 76.44 112 ASP A C 1
ATOM 867 O O . ASP A 1 112 ? 4.204 -15.273 -0.619 1.00 76.44 112 ASP A O 1
ATOM 871 N N . THR A 1 113 ? 5.687 -13.909 0.372 1.00 45.31 113 THR A N 1
ATOM 872 C CA . THR A 1 113 ? 6.289 -14.904 1.297 1.00 45.31 113 THR A CA 1
ATOM 873 C C . THR A 1 113 ? 5.666 -15.004 2.692 1.00 45.31 113 THR A C 1
ATOM 875 O O . THR A 1 113 ? 6.143 -15.813 3.489 1.00 45.31 113 THR A O 1
ATOM 878 N N . LEU A 1 114 ? 4.628 -14.227 3.003 1.00 45.41 114 LEU A N 1
ATOM 879 C CA . LEU A 1 114 ? 3.944 -14.219 4.303 1.00 45.41 114 LEU A CA 1
ATOM 880 C C . LEU A 1 114 ? 2.428 -14.133 4.122 1.00 45.41 114 LEU A C 1
ATOM 882 O O . LEU A 1 114 ? 1.997 -13.341 3.256 1.00 45.41 114 LEU A O 1
#

Radius of gyration: 20.85 Å; Cα contacts (8 Å, |Δi|>4): 38; chains: 1; bounding box: 45×34×55 Å

pLDDT: mean 87.73, std 9.21, range [45.31, 96.19]

Solvent-accessible surface area (backbone atoms only — not comparable to full-atom values): 6684 Å² total; per-residue (Å²): 129,61,66,66,60,56,43,50,50,52,36,52,48,51,55,51,48,32,66,75,70,67,46,93,72,54,70,67,58,49,50,48,51,39,52,50,54,47,46,73,66,61,82,47,51,71,67,58,58,58,70,66,60,62,62,68,59,52,54,48,56,51,50,52,51,54,52,51,49,52,40,56,76,67,41,53,57,60,53,48,45,56,72,76,55,42,96,83,55,52,70,69,56,48,52,48,50,50,54,54,47,52,48,50,47,42,72,76,43,71,81,66,91,123

Mean predicted aligned error: 7.16 Å